Protein AF-A0A534GHJ5-F1 (afdb_monomer)

Mean predicted aligned error: 2.98 Å

pLDDT: mean 96.3, std 4.75, range [67.44, 98.56]

Radius of gyration: 15.44 Å; Cα contacts (8 Å, |Δi|>4): 25; chains: 1; bounding box: 35×16×50 Å

Solvent-accessible surface area (backbone atoms only — not comparable to full-atom values): 3887 Å² total; per-residue (Å²): 133,84,85,47,69,64,78,70,43,50,68,58,44,54,52,50,54,53,51,52,54,54,49,51,55,51,51,53,50,48,24,65,77,68,73,47,62,64,64,59,58,44,62,34,53,95,46,95,89,49,74,27,41,53,54,52,58,50,47,58,53,64,76,64,109

Sequence (65 aa):
MAFSLYAATIPSYQQILGAVSGLLITAEAFCSEKGLAHEEIIQARLAEDMQPFAYQVKSTVVHSL

Structure (mmCIF, N/CA/C/O backbone):
data_AF-A0A534GHJ5-F1
#
_entry.id   AF-A0A534GHJ5-F1
#
loop_
_atom_site.group_PDB
_atom_site.id
_atom_site.type_symbol
_atom_site.label_atom_id
_atom_site.label_alt_id
_atom_site.label_comp_id
_atom_site.label_asym_id
_atom_site.label_entity_id
_atom_site.label_seq_id
_atom_site.pdbx_PDB_ins_code
_atom_site.Cartn_x
_atom_site.Cartn_y
_atom_site.Cartn_z
_atom_site.occupancy
_atom_site.B_iso_or_equiv
_atom_site.auth_seq_id
_atom_site.auth_comp_id
_atom_site.auth_asym_id
_atom_site.auth_atom_id
_atom_site.pdbx_PDB_model_num
ATOM 1 N N . MET A 1 1 ? 17.093 7.965 -30.747 1.00 67.44 1 MET A N 1
ATOM 2 C CA . MET A 1 1 ? 17.098 7.128 -29.528 1.00 67.44 1 MET A CA 1
ATOM 3 C C . MET A 1 1 ? 15.665 6.710 -29.262 1.00 67.44 1 MET A C 1
ATOM 5 O O . MET A 1 1 ? 14.829 7.593 -29.126 1.00 67.44 1 MET A O 1
ATOM 9 N N . ALA A 1 2 ? 15.358 5.414 -29.274 1.00 83.44 2 ALA A N 1
ATOM 10 C CA . ALA A 1 2 ? 14.027 4.947 -28.892 1.00 83.44 2 ALA A CA 1
ATOM 11 C C . ALA A 1 2 ? 13.893 5.022 -27.365 1.00 83.44 2 ALA A C 1
ATOM 13 O O . ALA A 1 2 ? 14.794 4.591 -26.646 1.00 83.44 2 ALA A O 1
ATOM 14 N N . PHE A 1 3 ? 12.797 5.599 -26.879 1.00 92.06 3 PHE A N 1
ATOM 15 C CA . PHE A 1 3 ? 12.483 5.622 -25.456 1.00 92.06 3 PHE A CA 1
ATOM 16 C C . PHE A 1 3 ? 12.026 4.223 -25.044 1.00 92.06 3 PHE A C 1
ATOM 18 O O . PHE A 1 3 ? 11.038 3.712 -25.572 1.00 92.06 3 PHE A O 1
ATOM 25 N N . SER A 1 4 ? 12.790 3.563 -24.175 1.00 96.12 4 SER A N 1
ATOM 26 C CA . SER A 1 4 ? 12.447 2.213 -23.741 1.00 96.12 4 SER A CA 1
ATOM 27 C C . SER A 1 4 ? 11.269 2.252 -22.775 1.00 96.12 4 SER A C 1
ATOM 29 O O . SER A 1 4 ? 11.106 3.204 -22.013 1.00 96.12 4 SER A O 1
ATOM 31 N N . LEU A 1 5 ? 10.481 1.178 -22.755 1.00 94.38 5 LEU A N 1
ATOM 32 C CA . LEU A 1 5 ? 9.408 1.036 -21.773 1.00 94.38 5 LEU A CA 1
ATOM 33 C C . LEU A 1 5 ? 9.954 1.091 -20.337 1.00 94.38 5 LEU A C 1
ATOM 35 O O . LEU A 1 5 ? 9.343 1.707 -19.478 1.00 94.38 5 LEU A O 1
ATOM 39 N N . TYR A 1 6 ? 11.153 0.545 -20.106 1.00 95.06 6 TYR A N 1
ATOM 40 C CA . TYR A 1 6 ? 11.848 0.654 -18.822 1.00 95.06 6 TYR A CA 1
ATOM 41 C C . TYR A 1 6 ? 12.069 2.116 -18.409 1.00 95.06 6 TYR A C 1
ATOM 43 O O . TYR A 1 6 ? 11.737 2.503 -17.291 1.00 95.06 6 TYR A O 1
ATOM 51 N N . ALA A 1 7 ? 12.603 2.941 -19.319 1.00 95.88 7 ALA A N 1
ATOM 52 C CA . ALA A 1 7 ? 12.818 4.364 -19.063 1.00 95.88 7 ALA A CA 1
ATOM 53 C C . ALA A 1 7 ? 11.494 5.124 -18.875 1.00 95.88 7 ALA A C 1
ATOM 55 O O . ALA A 1 7 ? 11.470 6.135 -18.177 1.00 95.88 7 ALA A O 1
ATOM 56 N N . ALA A 1 8 ? 10.408 4.624 -19.471 1.00 95.12 8 ALA A N 1
ATOM 57 C CA . ALA A 1 8 ? 9.069 5.186 -19.353 1.00 95.12 8 ALA A CA 1
ATOM 58 C C . ALA A 1 8 ? 8.385 4.900 -18.011 1.00 95.12 8 ALA A C 1
ATOM 60 O O . ALA A 1 8 ? 7.631 5.749 -17.546 1.00 95.12 8 ALA A O 1
ATOM 61 N N . THR A 1 9 ? 8.599 3.726 -17.408 1.00 95.81 9 THR A N 1
ATOM 62 C CA . THR A 1 9 ? 7.768 3.259 -16.283 1.00 95.81 9 THR A CA 1
ATOM 63 C C . THR A 1 9 ? 8.516 3.136 -14.960 1.00 95.81 9 THR A C 1
ATOM 65 O O . THR A 1 9 ? 7.994 3.549 -13.924 1.00 95.81 9 THR A O 1
ATOM 68 N N . ILE A 1 10 ? 9.749 2.622 -14.966 1.00 96.62 10 ILE A N 1
ATOM 69 C CA . ILE A 1 10 ? 10.453 2.250 -13.730 1.00 96.62 10 ILE A CA 1
ATOM 70 C C . ILE A 1 10 ? 10.728 3.439 -12.800 1.00 96.62 10 ILE A C 1
ATOM 72 O O . ILE A 1 10 ? 10.448 3.307 -11.606 1.00 96.62 10 ILE A O 1
ATOM 76 N N . PRO A 1 11 ? 11.195 4.611 -13.280 1.00 97.12 11 PRO A N 1
ATOM 77 C CA . PRO A 1 11 ? 11.407 5.759 -12.397 1.00 97.12 11 PRO A CA 1
ATOM 78 C C . PRO A 1 11 ? 10.126 6.196 -11.671 1.00 97.12 11 PRO A C 1
ATOM 80 O O . PRO A 1 11 ? 10.149 6.486 -10.475 1.00 97.12 11 PRO A O 1
ATOM 83 N N . SER A 1 12 ? 8.989 6.191 -12.373 1.00 96.81 12 SER A N 1
ATOM 84 C CA . SER A 1 12 ? 7.692 6.546 -11.791 1.00 96.81 12 SER A CA 1
ATOM 85 C C . SER A 1 12 ? 7.199 5.496 -10.798 1.00 96.81 12 SER A C 1
ATOM 87 O O . SER A 1 12 ? 6.698 5.862 -9.738 1.00 96.81 12 SER A O 1
ATOM 89 N N . TYR A 1 13 ? 7.381 4.203 -11.079 1.00 97.75 13 TYR A N 1
ATOM 90 C CA . TYR A 1 13 ? 7.027 3.140 -10.132 1.00 97.75 13 TYR A CA 1
ATOM 91 C C . TYR A 1 13 ? 7.824 3.254 -8.831 1.00 97.75 13 TYR A C 1
ATOM 93 O O . TYR A 1 13 ? 7.245 3.194 -7.749 1.00 97.75 13 TYR A O 1
ATOM 101 N N . GLN A 1 14 ? 9.133 3.510 -8.917 1.00 97.69 14 GLN A N 1
ATOM 102 C CA . GLN A 1 14 ? 9.973 3.731 -7.737 1.00 97.69 14 GLN A CA 1
ATOM 103 C C . GLN A 1 14 ? 9.510 4.942 -6.918 1.00 97.69 14 GLN A C 1
ATOM 105 O O . GLN A 1 14 ? 9.414 4.855 -5.693 1.00 97.69 14 GLN A O 1
ATOM 110 N N . GLN A 1 15 ? 9.171 6.051 -7.582 1.00 98.25 15 GLN A N 1
ATOM 111 C CA . GLN A 1 15 ? 8.639 7.239 -6.914 1.00 98.25 15 GLN A CA 1
ATOM 112 C C . GLN A 1 15 ? 7.324 6.936 -6.178 1.00 98.25 15 GLN A C 1
ATOM 114 O O . GLN A 1 15 ? 7.166 7.308 -5.014 1.00 98.25 15 GLN A O 1
ATOM 119 N N . ILE A 1 16 ? 6.391 6.249 -6.841 1.00 97.81 16 ILE A N 1
ATOM 120 C CA . ILE A 1 16 ? 5.078 5.914 -6.278 1.00 97.81 16 ILE A CA 1
ATOM 121 C C . ILE A 1 16 ? 5.227 4.962 -5.090 1.00 97.81 16 ILE A C 1
ATOM 123 O O . ILE A 1 16 ? 4.641 5.210 -4.040 1.00 97.81 16 ILE A O 1
ATOM 127 N N . LEU A 1 17 ? 6.044 3.913 -5.210 1.00 98.00 17 LEU A N 1
ATOM 128 C CA . LEU A 1 17 ? 6.293 2.976 -4.112 1.00 98.00 17 LEU A CA 1
ATOM 129 C C . LEU A 1 17 ? 6.912 3.673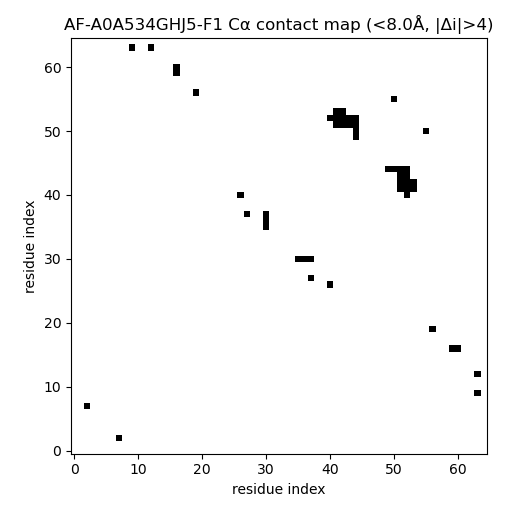 -2.893 1.00 98.00 17 LEU A C 1
ATOM 131 O O . LEU A 1 17 ? 6.508 3.401 -1.762 1.00 98.00 17 LEU A O 1
ATOM 135 N N . GLY A 1 18 ? 7.830 4.620 -3.115 1.00 97.94 18 GLY A N 1
ATOM 136 C CA . GLY A 1 18 ? 8.369 5.464 -2.048 1.00 97.94 18 GLY A CA 1
ATOM 137 C C . GLY A 1 18 ? 7.285 6.292 -1.349 1.00 97.94 18 GLY A C 1
ATOM 138 O O . GLY A 1 18 ? 7.231 6.331 -0.120 1.00 97.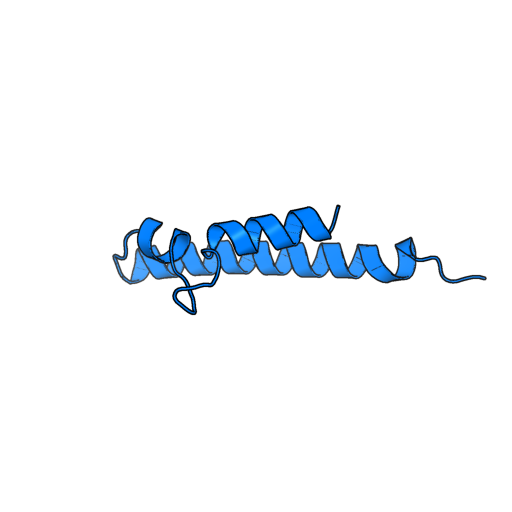94 18 GLY A O 1
ATOM 139 N N . ALA A 1 19 ? 6.373 6.899 -2.113 1.00 98.31 19 ALA A N 1
ATOM 140 C CA . ALA A 1 19 ? 5.252 7.653 -1.553 1.00 98.31 19 ALA A CA 1
ATOM 141 C C . ALA A 1 19 ? 4.290 6.759 -0.749 1.00 98.31 19 ALA A C 1
ATOM 143 O O . ALA A 1 19 ? 3.890 7.133 0.353 1.00 98.31 19 ALA A O 1
ATOM 144 N N . VAL A 1 20 ? 3.968 5.556 -1.244 1.00 98.00 20 VAL A N 1
ATOM 145 C CA . VAL A 1 20 ? 3.135 4.586 -0.510 1.00 98.00 20 VAL A CA 1
ATOM 146 C C . VAL A 1 20 ? 3.795 4.177 0.805 1.00 98.00 20 VAL A C 1
ATOM 148 O O . VAL A 1 20 ? 3.115 4.129 1.827 1.00 98.00 20 VAL A O 1
ATOM 151 N N . SER A 1 21 ? 5.115 3.967 0.828 1.00 97.94 21 SER A N 1
ATOM 152 C CA . SER A 1 21 ? 5.838 3.715 2.081 1.00 97.94 21 SER A CA 1
ATOM 153 C C . SER A 1 21 ? 5.672 4.863 3.086 1.00 97.94 21 SER A C 1
ATOM 155 O O . SER A 1 21 ? 5.487 4.611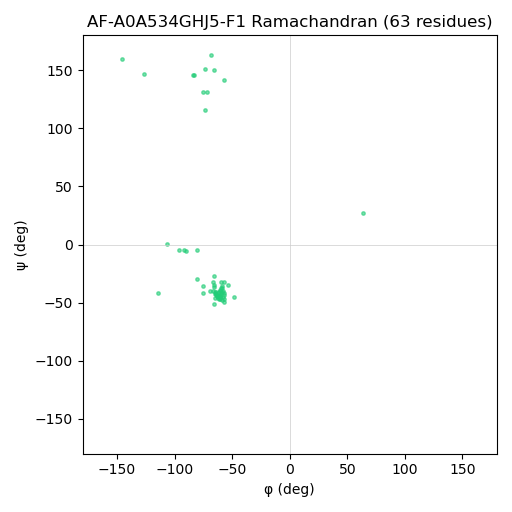 4.274 1.00 97.94 21 SER A O 1
ATOM 157 N N . GLY A 1 22 ? 5.699 6.119 2.627 1.00 98.31 22 GLY A N 1
ATOM 158 C CA . GLY A 1 22 ? 5.438 7.285 3.479 1.00 98.31 22 GLY A CA 1
ATOM 159 C C . GLY A 1 22 ? 3.999 7.347 4.010 1.00 98.31 22 GLY A C 1
ATOM 160 O O . GLY A 1 22 ? 3.773 7.744 5.156 1.00 98.31 22 GLY A O 1
ATOM 161 N N . LEU A 1 23 ? 3.018 6.899 3.218 1.00 97.19 23 LEU A N 1
ATOM 162 C CA . LEU A 1 23 ? 1.624 6.798 3.664 1.00 97.19 23 LEU A CA 1
ATOM 163 C C . LEU A 1 23 ? 1.450 5.762 4.780 1.00 97.19 23 LEU A C 1
ATOM 165 O O . LEU A 1 23 ? 0.677 6.007 5.702 1.00 97.19 23 LEU A O 1
ATOM 169 N N . LEU A 1 24 ? 2.183 4.644 4.743 1.00 97.75 24 LEU A N 1
ATOM 170 C CA . LEU A 1 24 ? 2.131 3.635 5.810 1.00 97.75 24 LEU A CA 1
ATOM 171 C C . LEU A 1 24 ? 2.633 4.186 7.149 1.00 97.75 24 LEU A C 1
ATOM 173 O O . LEU A 1 24 ? 1.978 3.981 8.166 1.00 97.75 24 LEU A O 1
ATOM 177 N N . ILE A 1 25 ? 3.727 4.954 7.133 1.00 98.31 25 ILE A N 1
ATOM 178 C CA . ILE A 1 25 ? 4.238 5.650 8.327 1.00 98.31 25 ILE A CA 1
ATOM 179 C C . ILE A 1 25 ? 3.179 6.618 8.873 1.00 98.31 25 ILE A C 1
ATOM 181 O O . ILE A 1 25 ? 2.944 6.693 10.076 1.00 98.31 25 ILE A O 1
ATOM 185 N N . THR A 1 26 ? 2.500 7.341 7.980 1.00 97.88 26 THR A N 1
ATOM 186 C CA . THR A 1 26 ? 1.425 8.265 8.368 1.00 97.88 26 THR A CA 1
ATOM 187 C C . THR A 1 26 ? 0.237 7.523 8.989 1.00 97.88 26 THR A C 1
ATOM 189 O O . THR A 1 26 ? -0.324 7.985 9.979 1.00 97.88 26 THR A O 1
ATOM 192 N N . ALA A 1 27 ? -0.140 6.366 8.436 1.00 97.31 27 ALA A N 1
ATOM 193 C CA . ALA A 1 27 ? -1.228 5.543 8.958 1.00 97.31 27 ALA A CA 1
ATOM 194 C C . ALA A 1 27 ? -0.913 4.988 10.358 1.00 97.31 27 ALA A C 1
ATOM 196 O O . ALA A 1 27 ? -1.766 5.038 11.241 1.00 97.31 27 ALA A O 1
ATOM 197 N N . GLU A 1 28 ? 0.318 4.521 10.581 1.00 97.69 28 GLU A N 1
ATOM 198 C CA . GLU A 1 28 ? 0.799 4.063 11.891 1.00 97.69 28 GLU A CA 1
ATOM 199 C C . GLU A 1 28 ? 0.770 5.190 12.938 1.00 97.69 28 GLU A C 1
ATOM 201 O O . GLU A 1 28 ? 0.245 5.013 14.044 1.00 97.69 28 GLU A O 1
ATOM 206 N N . ALA A 1 29 ? 1.269 6.378 12.575 1.00 98.19 29 ALA A N 1
ATOM 207 C CA . ALA A 1 29 ? 1.223 7.554 13.440 1.00 98.19 29 ALA A CA 1
ATOM 208 C C . ALA A 1 29 ? -0.224 7.937 13.789 1.00 98.19 29 ALA A C 1
ATOM 210 O O . ALA A 1 29 ? -0.542 8.146 14.958 1.00 98.19 29 ALA A O 1
ATOM 211 N N . PHE A 1 30 ? -1.125 7.942 12.803 1.00 97.69 30 PHE A N 1
ATOM 212 C CA . PHE A 1 30 ? -2.542 8.223 13.019 1.00 97.69 30 PHE A CA 1
ATOM 213 C C . PHE A 1 30 ? -3.202 7.216 13.972 1.00 97.69 30 PHE A C 1
ATOM 215 O O . PHE A 1 30 ? -3.916 7.628 14.888 1.00 97.69 30 PHE A O 1
ATOM 222 N N . CYS A 1 31 ? -2.947 5.911 13.808 1.00 97.88 31 CYS A N 1
ATOM 223 C CA . CYS A 1 31 ? -3.439 4.893 14.741 1.00 97.88 31 CYS A CA 1
ATOM 224 C C . CYS A 1 31 ? -2.960 5.168 16.168 1.00 97.88 31 CYS A C 1
ATOM 226 O O . CYS A 1 31 ? -3.768 5.173 17.099 1.00 97.88 31 CYS A O 1
ATOM 228 N N . SER A 1 32 ? -1.668 5.460 16.324 1.00 97.00 32 SER A N 1
ATOM 229 C CA . SER A 1 32 ? -1.052 5.752 17.620 1.00 97.00 32 SER A CA 1
ATOM 230 C C . SER A 1 32 ? -1.647 7.002 18.278 1.00 97.00 32 SER A C 1
ATOM 232 O O . SER A 1 32 ? -2.007 6.970 19.452 1.00 97.00 32 SER A O 1
ATOM 234 N N . GLU A 1 33 ? -1.818 8.089 17.523 1.00 98.12 33 GLU A N 1
ATOM 235 C CA . GLU A 1 33 ? -2.388 9.352 18.012 1.00 98.12 33 GLU A CA 1
ATOM 236 C C . GLU A 1 33 ? -3.869 9.241 18.391 1.00 98.12 33 GLU A C 1
ATOM 238 O O . GLU A 1 33 ? -4.341 9.947 19.284 1.00 98.12 33 GLU A O 1
ATOM 243 N N . LYS A 1 34 ? -4.624 8.383 17.698 1.00 97.25 34 LYS A N 1
ATOM 244 C CA . LYS A 1 34 ? -6.066 8.203 17.919 1.00 97.25 34 LYS A CA 1
ATOM 245 C C . LYS A 1 34 ? -6.410 7.037 18.841 1.00 97.25 34 LYS A C 1
ATOM 247 O O . LYS A 1 34 ? -7.582 6.876 19.169 1.00 97.25 34 LYS A O 1
ATOM 252 N N .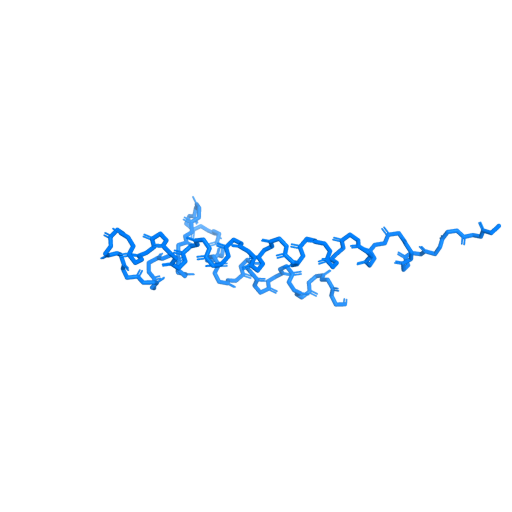 GLY A 1 35 ? -5.423 6.250 19.268 1.00 96.94 35 GLY A N 1
ATOM 253 C CA . GLY A 1 35 ? -5.649 5.036 20.053 1.00 96.94 35 GLY A CA 1
ATOM 254 C C . GLY A 1 35 ? -6.429 3.962 19.286 1.00 96.94 35 GLY A C 1
ATOM 255 O O . GLY A 1 35 ? -7.142 3.175 19.904 1.00 96.94 35 GLY A O 1
ATOM 256 N N . LEU A 1 36 ? -6.3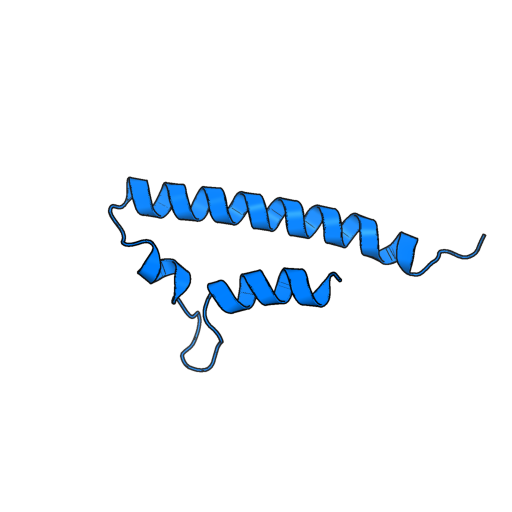29 3.953 17.954 1.00 96.69 36 LEU A N 1
ATOM 257 C CA . LEU A 1 36 ? -6.980 2.960 17.099 1.00 96.69 36 LEU A CA 1
ATOM 258 C C . LEU A 1 36 ? -6.115 1.705 17.003 1.00 96.69 36 LEU A C 1
ATOM 260 O O . LEU A 1 36 ? -4.884 1.779 16.957 1.00 96.69 36 LEU A O 1
ATOM 264 N N . ALA A 1 37 ? -6.755 0.543 16.912 1.00 97.56 37 ALA A N 1
ATOM 265 C CA . ALA A 1 37 ? -6.029 -0.684 16.628 1.00 97.56 37 ALA A CA 1
ATOM 266 C C . ALA A 1 37 ? -5.562 -0.669 15.165 1.00 97.56 37 ALA A C 1
ATOM 268 O O . ALA A 1 37 ? -6.353 -0.440 14.254 1.00 97.56 37 ALA A O 1
ATOM 269 N N . HIS A 1 38 ? -4.283 -0.963 14.924 1.00 96.06 38 HIS A N 1
ATOM 270 C CA . HIS A 1 38 ? -3.707 -1.009 13.573 1.00 96.06 38 HIS A CA 1
ATOM 271 C C . HIS A 1 38 ? -4.491 -1.939 12.631 1.00 96.06 38 HIS A C 1
ATOM 273 O O . HIS A 1 38 ? -4.652 -1.633 11.449 1.00 96.06 38 HIS A O 1
ATOM 279 N N . GLU A 1 39 ? -5.032 -3.036 13.172 1.00 97.19 39 GLU A N 1
ATOM 280 C CA . GLU A 1 39 ? -5.858 -3.997 12.434 1.00 97.19 39 GLU A CA 1
ATOM 281 C C . GLU A 1 39 ? -7.082 -3.342 11.773 1.00 97.19 39 GLU A C 1
ATOM 283 O O . GLU A 1 39 ? -7.471 -3.748 10.680 1.00 97.19 39 GLU A O 1
ATOM 288 N N . GLU A 1 40 ? -7.654 -2.291 12.378 1.00 96.38 40 GLU A N 1
ATOM 289 C CA . GLU A 1 40 ? -8.815 -1.594 11.813 1.00 96.38 40 GLU A CA 1
ATOM 290 C C . GLU A 1 40 ? -8.485 -0.933 10.474 1.00 96.38 40 GLU A C 1
ATOM 292 O O . GLU A 1 40 ? -9.274 -1.034 9.538 1.00 96.38 40 GLU A O 1
ATOM 297 N N . ILE A 1 41 ? -7.304 -0.317 10.339 1.00 96.44 41 ILE A N 1
ATOM 298 C CA . ILE A 1 41 ? -6.858 0.254 9.059 1.00 96.44 41 ILE A CA 1
ATOM 299 C C . ILE A 1 41 ? -6.413 -0.846 8.098 1.00 96.44 41 ILE A C 1
ATOM 301 O O . ILE A 1 41 ? -6.745 -0.791 6.917 1.00 96.44 41 ILE A O 1
ATOM 305 N N . ILE A 1 42 ? -5.689 -1.858 8.582 1.00 97.75 42 ILE A N 1
ATOM 306 C CA . ILE A 1 42 ? -5.174 -2.962 7.753 1.00 97.75 42 ILE A CA 1
ATOM 307 C C . ILE A 1 42 ? -6.317 -3.684 7.021 1.00 97.75 42 ILE A C 1
ATOM 309 O O . ILE A 1 42 ? -6.187 -3.987 5.829 1.00 97.75 42 ILE A O 1
AT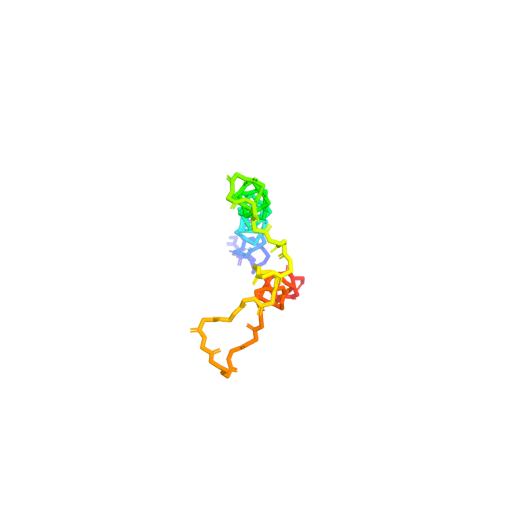OM 313 N N . GLN A 1 43 ? -7.439 -3.914 7.712 1.00 98.12 43 GLN A N 1
ATOM 314 C CA . GLN A 1 43 ? -8.624 -4.588 7.172 1.00 98.12 43 GLN A CA 1
ATOM 315 C C . GLN A 1 43 ? -9.662 -3.639 6.565 1.00 98.12 43 GLN A C 1
ATOM 317 O O . GLN A 1 43 ? -10.646 -4.115 5.990 1.00 98.12 43 GLN A O 1
ATOM 322 N N . ALA A 1 44 ? -9.460 -2.319 6.658 1.00 97.56 44 ALA A N 1
ATOM 323 C CA . ALA A 1 44 ? -10.403 -1.336 6.141 1.00 97.56 44 ALA A CA 1
ATOM 324 C C . ALA A 1 44 ? -10.658 -1.535 4.641 1.00 97.56 44 ALA A C 1
ATOM 326 O O . ALA A 1 44 ? -9.748 -1.816 3.855 1.00 97.56 44 ALA A O 1
ATOM 327 N N . ARG A 1 45 ? -11.917 -1.343 4.244 1.00 98.50 45 ARG A N 1
ATOM 328 C CA . ARG A 1 45 ? -12.389 -1.377 2.856 1.00 98.50 45 ARG A CA 1
ATOM 329 C C . ARG A 1 45 ? -13.147 -0.089 2.564 1.00 98.50 45 ARG A C 1
ATOM 331 O O . ARG A 1 45 ? -13.807 0.448 3.448 1.00 98.50 45 ARG A O 1
ATOM 338 N N . LEU A 1 46 ? -13.068 0.392 1.325 1.00 97.75 46 LEU A N 1
ATOM 339 C CA . LEU A 1 46 ? -13.846 1.559 0.888 1.00 97.75 46 LEU A CA 1
ATOM 340 C C . LEU A 1 46 ? -15.298 1.192 0.542 1.00 97.75 46 LEU A C 1
ATOM 342 O O . LEU A 1 46 ? -16.190 2.018 0.696 1.00 97.75 46 LEU A O 1
ATOM 346 N N . ALA A 1 47 ? -15.523 -0.042 0.089 1.00 98.38 47 ALA A N 1
ATOM 347 C CA . ALA A 1 47 ? -16.831 -0.634 -0.171 1.00 98.38 47 ALA A CA 1
A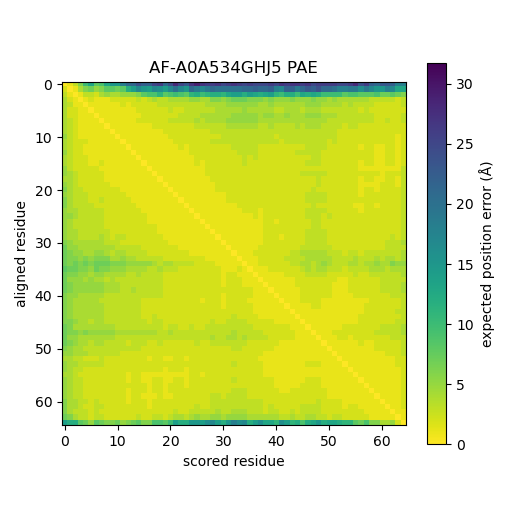TOM 348 C C . ALA A 1 47 ? -16.786 -2.136 0.153 1.00 98.38 47 ALA A C 1
ATOM 350 O O . ALA A 1 47 ? -15.705 -2.727 0.206 1.00 98.38 47 ALA A O 1
ATOM 351 N N . GLU A 1 48 ? -17.946 -2.754 0.379 1.00 97.19 48 GLU A N 1
ATOM 352 C CA . GLU A 1 48 ? -18.051 -4.141 0.864 1.00 97.19 48 GLU A CA 1
ATOM 353 C C . GLU A 1 48 ? -17.400 -5.172 -0.075 1.00 97.19 48 GLU A C 1
ATOM 355 O O . GLU A 1 48 ? -16.828 -6.162 0.385 1.00 97.19 48 GLU A O 1
ATOM 360 N N . ASP A 1 49 ? -17.427 -4.923 -1.383 1.00 98.06 49 ASP A N 1
ATOM 361 C CA . ASP A 1 49 ? -16.882 -5.795 -2.425 1.00 98.06 49 ASP A CA 1
ATOM 362 C C . ASP A 1 49 ? -15.409 -5.505 -2.777 1.00 98.06 49 ASP A C 1
ATOM 364 O O . ASP A 1 49 ? -14.782 -6.263 -3.522 1.00 98.06 49 ASP A O 1
ATOM 368 N N . MET A 1 50 ? -14.812 -4.450 -2.215 1.00 98.56 50 MET A N 1
ATOM 369 C CA . MET A 1 50 ? -13.404 -4.118 -2.436 1.00 98.56 50 MET A CA 1
ATOM 370 C C . MET A 1 50 ? -12.480 -4.908 -1.522 1.00 98.56 50 MET A C 1
ATOM 372 O O . MET A 1 50 ? -12.782 -5.140 -0.356 1.00 98.56 50 MET A O 1
ATOM 376 N N . GLN A 1 51 ? -11.296 -5.259 -2.023 1.00 98.56 51 GLN A N 1
ATOM 377 C CA . GLN A 1 51 ? -10.239 -5.861 -1.207 1.00 98.56 51 GLN A CA 1
ATOM 378 C C . GLN A 1 51 ? -9.709 -4.880 -0.140 1.00 98.56 51 GLN A C 1
ATOM 380 O O . GLN A 1 51 ? -9.702 -3.670 -0.392 1.00 98.56 51 GLN A O 1
ATOM 385 N N . PRO A 1 52 ? -9.237 -5.379 1.022 1.00 98.50 52 PRO A N 1
ATOM 386 C CA . PRO A 1 52 ? -8.824 -4.540 2.146 1.00 98.50 52 PRO A CA 1
ATOM 387 C C . PRO A 1 52 ? -7.560 -3.736 1.839 1.00 98.50 52 PRO A C 1
ATOM 389 O O . PRO A 1 52 ? -6.799 -4.076 0.928 1.00 98.50 52 PRO A O 1
ATOM 392 N N . PHE A 1 53 ? -7.299 -2.701 2.637 1.00 98.00 53 PHE A N 1
ATOM 393 C CA . PHE A 1 53 ? -6.141 -1.817 2.494 1.00 98.00 53 PHE A CA 1
ATOM 394 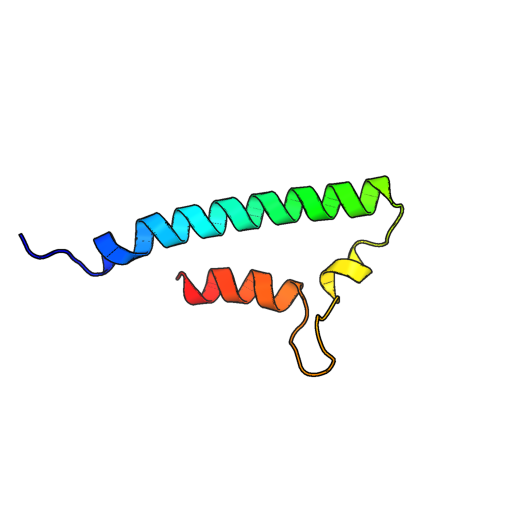C C . PHE A 1 53 ? -4.817 -2.580 2.329 1.00 98.00 53 PHE A C 1
ATOM 396 O O . PHE A 1 53 ? -4.051 -2.292 1.408 1.00 98.00 53 PHE A O 1
ATOM 403 N N . ALA A 1 54 ? -4.577 -3.619 3.136 1.00 97.81 54 ALA A N 1
ATOM 404 C CA . ALA A 1 54 ? -3.368 -4.439 3.029 1.00 97.81 54 ALA A CA 1
ATOM 405 C C . ALA A 1 54 ? -3.195 -5.106 1.650 1.00 97.81 54 ALA A C 1
ATOM 407 O O . ALA A 1 54 ? -2.081 -5.191 1.125 1.00 97.81 54 ALA A O 1
ATOM 408 N N . TYR A 1 55 ? -4.293 -5.545 1.025 1.00 98.44 55 T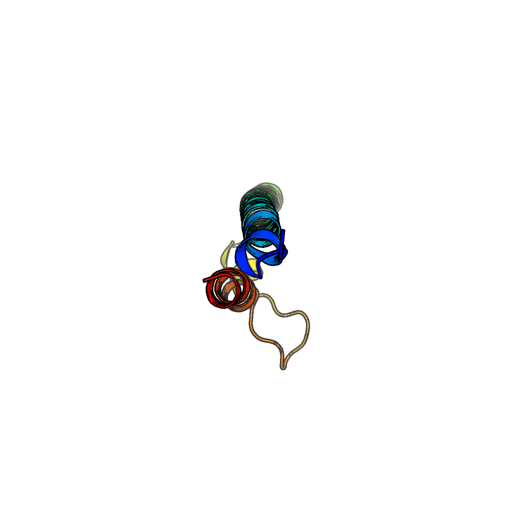YR A N 1
ATOM 409 C CA . TYR A 1 55 ? -4.255 -6.083 -0.334 1.00 98.44 55 TYR A CA 1
ATOM 410 C C . TYR A 1 55 ? -3.898 -4.997 -1.351 1.00 98.44 55 TYR A C 1
ATOM 412 O O . TYR A 1 55 ? -3.122 -5.265 -2.265 1.00 98.44 55 TYR A O 1
ATOM 420 N N . GLN A 1 56 ? -4.421 -3.779 -1.189 1.00 98.25 56 GLN A N 1
ATOM 421 C CA . GLN A 1 56 ? -4.117 -2.663 -2.090 1.00 98.25 56 GLN A CA 1
ATOM 422 C C . GLN A 1 56 ? -2.629 -2.294 -2.036 1.00 98.25 56 GLN A C 1
ATOM 424 O O . GLN A 1 56 ? -1.984 -2.174 -3.074 1.00 98.25 56 GLN A O 1
ATOM 429 N N . VAL A 1 57 ? -2.044 -2.222 -0.834 1.00 97.62 57 VAL A N 1
ATOM 430 C CA . VAL A 1 57 ? -0.600 -1.982 -0.645 1.00 97.62 57 VAL A CA 1
ATOM 431 C C . VAL A 1 57 ? 0.229 -3.068 -1.335 1.00 97.62 57 VAL A C 1
ATOM 433 O O . VAL A 1 57 ? 1.140 -2.760 -2.106 1.00 97.62 57 VAL A O 1
ATOM 436 N N . LYS A 1 58 ? -0.123 -4.343 -1.122 1.00 97.44 58 LYS A N 1
ATOM 437 C CA . LYS A 1 58 ? 0.506 -5.479 -1.814 1.00 97.44 58 LYS A CA 1
ATOM 438 C C . LYS A 1 58 ? 0.373 -5.354 -3.338 1.00 97.44 58 LYS A C 1
ATOM 440 O O . LYS A 1 58 ? 1.341 -5.594 -4.056 1.00 97.44 58 LYS A O 1
ATOM 445 N N . SER A 1 59 ? -0.813 -5.013 -3.836 1.00 97.94 59 SER A N 1
ATOM 446 C CA . SER A 1 59 ? -1.111 -4.908 -5.268 1.00 97.94 59 SER A CA 1
ATOM 447 C C . SER A 1 59 ? -0.236 -3.852 -5.948 1.00 97.94 59 SER A C 1
ATOM 449 O O . SER A 1 59 ? 0.311 -4.137 -7.012 1.00 97.94 59 SER A O 1
ATOM 451 N N . THR A 1 60 ? 0.011 -2.706 -5.301 1.00 97.50 60 THR A N 1
ATOM 452 C CA . THR A 1 60 ? 0.935 -1.678 -5.813 1.00 97.50 60 THR A CA 1
ATOM 453 C C . THR A 1 60 ? 2.339 -2.232 -6.050 1.00 97.50 60 THR A C 1
ATOM 455 O O . THR A 1 60 ? 2.934 -1.959 -7.090 1.00 97.50 60 THR A O 1
ATOM 458 N N . VAL A 1 61 ? 2.865 -3.044 -5.127 1.00 96.62 61 VAL A N 1
ATOM 459 C CA . VAL A 1 61 ? 4.174 -3.695 -5.301 1.00 96.62 61 VAL A CA 1
ATOM 460 C C . VAL A 1 61 ? 4.120 -4.698 -6.449 1.00 96.62 61 VAL A C 1
ATOM 462 O O . VAL A 1 61 ? 4.940 -4.622 -7.354 1.00 96.62 61 VAL A O 1
ATOM 465 N N . VAL A 1 62 ? 3.134 -5.600 -6.454 1.00 97.25 62 VAL A N 1
ATOM 466 C CA . VAL A 1 62 ? 3.017 -6.672 -7.461 1.00 97.25 62 VAL A CA 1
ATOM 467 C C . VAL A 1 62 ? 2.896 -6.129 -8.888 1.00 97.25 62 VAL A C 1
ATOM 469 O O . VAL A 1 62 ? 3.467 -6.714 -9.800 1.00 97.25 62 VAL A O 1
ATOM 472 N N . HIS A 1 63 ? 2.189 -5.016 -9.095 1.00 95.44 63 HIS A N 1
ATOM 473 C CA . HIS A 1 63 ? 2.049 -4.395 -10.418 1.00 95.44 63 HIS A CA 1
ATOM 474 C C . HIS A 1 63 ? 3.244 -3.532 -10.840 1.00 95.44 63 HIS A C 1
ATOM 476 O O . HIS A 1 63 ? 3.268 -3.041 -11.968 1.00 95.44 63 HIS A O 1
ATOM 482 N N . SER A 1 64 ? 4.221 -3.357 -9.950 1.00 94.75 64 SER A N 1
ATOM 483 C CA . SER A 1 64 ? 5.443 -2.586 -10.193 1.00 94.75 64 SER A CA 1
ATOM 484 C C . SER A 1 64 ? 6.690 -3.469 -10.373 1.00 94.75 64 SER A C 1
ATOM 486 O O . SER A 1 64 ? 7.781 -2.917 -10.537 1.00 94.75 64 SER A O 1
ATOM 488 N N . LEU A 1 65 ? 6.542 -4.804 -10.305 1.00 78.38 65 LEU A N 1
ATOM 489 C CA . LEU A 1 65 ? 7.600 -5.810 -10.503 1.00 78.38 65 LEU A CA 1
ATOM 490 C C . LEU A 1 65 ? 7.792 -6.183 -11.978 1.00 78.38 65 LEU A C 1
ATOM 492 O O . LEU A 1 65 ? 6.785 -6.232 -12.720 1.00 78.38 65 LEU A O 1
#

Secondary structure (DSSP, 8-state):
----HHHHHHHHHHHHHHHHHHHHHHHHHHHHHHT--HHHHHT--SSTTSPPHHHHHHHHHHTT-

Foldseek 3Di:
DDCDVCNVAQVVLVVVLVVVVVVVVVLVVVCVVVVHDSVCQQQDDPDPPDGGPVVVNVVSVVVND